Protein AF-A0A5J4P611-F1 (afdb_monomer)

Structure (mmCIF, N/CA/C/O backbone):
data_AF-A0A5J4P611-F1
#
_entry.id   AF-A0A5J4P611-F1
#
loop_
_atom_site.group_PDB
_atom_site.id
_atom_site.type_symbol
_atom_site.label_atom_id
_atom_site.label_alt_id
_atom_site.label_comp_id
_atom_site.label_asym_id
_atom_site.label_entity_id
_atom_site.label_seq_id
_atom_site.pdbx_PDB_ins_code
_atom_site.Cartn_x
_atom_site.Cartn_y
_atom_site.Cartn_z
_atom_site.occupancy
_atom_site.B_iso_or_equiv
_atom_site.auth_seq_id
_atom_site.auth_comp_id
_atom_site.auth_asym_id
_atom_site.auth_atom_id
_atom_site.pdbx_PDB_model_num
ATOM 1 N N . GLY A 1 1 ? -14.730 -4.992 -15.431 1.00 44.69 1 GLY A N 1
ATOM 2 C CA . GLY A 1 1 ? -13.854 -5.512 -14.361 1.00 44.69 1 GLY A CA 1
ATOM 3 C C . GLY A 1 1 ? -12.922 -4.411 -13.899 1.00 44.69 1 GLY A C 1
ATOM 4 O O . GLY A 1 1 ? -12.647 -3.512 -14.684 1.00 44.69 1 GLY A O 1
ATOM 5 N N . GLN A 1 2 ? -12.482 -4.428 -12.640 1.00 56.50 2 GLN A N 1
ATOM 6 C CA . GLN A 1 2 ? -11.465 -3.490 -12.152 1.00 56.50 2 GLN A CA 1
ATOM 7 C C . GLN A 1 2 ? -10.177 -3.670 -12.971 1.00 56.50 2 GLN A C 1
ATOM 9 O O . GLN A 1 2 ? -9.766 -4.803 -13.190 1.00 56.50 2 GLN A O 1
ATOM 14 N N . ILE A 1 3 ? -9.541 -2.578 -13.406 1.00 62.97 3 ILE A N 1
ATOM 15 C CA . ILE A 1 3 ? -8.362 -2.604 -14.304 1.00 62.97 3 ILE A CA 1
ATOM 16 C C . ILE A 1 3 ? -7.210 -3.452 -13.731 1.00 62.97 3 ILE A C 1
ATOM 18 O O . ILE A 1 3 ? -6.412 -4.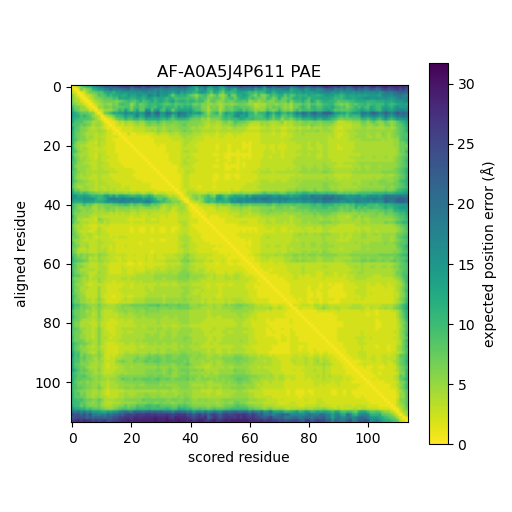015 -14.474 1.00 62.97 3 ILE A O 1
ATOM 22 N N . THR A 1 4 ? -7.151 -3.594 -12.407 1.00 66.81 4 THR A N 1
ATOM 23 C CA . THR A 1 4 ? -6.112 -4.346 -11.701 1.00 66.81 4 THR A CA 1
ATOM 24 C C . THR A 1 4 ? -6.449 -5.822 -11.457 1.00 66.81 4 THR A C 1
ATOM 26 O O . THR A 1 4 ? -5.596 -6.540 -10.949 1.00 66.81 4 THR A O 1
ATOM 29 N N . ASN A 1 5 ? -7.650 -6.314 -11.802 1.00 73.50 5 ASN A N 1
ATOM 30 C CA . ASN A 1 5 ? -8.091 -7.697 -11.538 1.00 73.50 5 ASN A CA 1
ATOM 31 C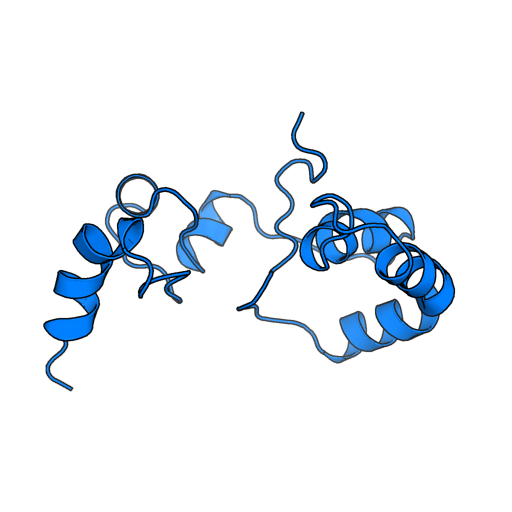 C . ASN A 1 5 ? -7.798 -8.167 -10.094 1.00 73.50 5 ASN A C 1
ATOM 33 O O . ASN A 1 5 ? -7.172 -9.204 -9.894 1.00 73.50 5 ASN A O 1
ATOM 37 N N . PHE A 1 6 ? -8.200 -7.375 -9.094 1.00 74.50 6 PHE A N 1
ATOM 38 C CA . PHE A 1 6 ? -7.951 -7.610 -7.658 1.00 74.50 6 PHE A CA 1
ATOM 39 C C . PHE A 1 6 ? -6.479 -7.623 -7.216 1.00 74.50 6 PHE A C 1
ATOM 41 O O . PHE A 1 6 ? -6.210 -7.789 -6.029 1.00 74.50 6 PHE A O 1
ATOM 48 N N . LYS A 1 7 ? -5.520 -7.376 -8.116 1.00 75.56 7 LYS A N 1
ATOM 49 C CA . LYS A 1 7 ? -4.117 -7.211 -7.731 1.00 75.56 7 LYS A CA 1
ATOM 50 C C . LYS A 1 7 ? -3.940 -5.910 -6.966 1.00 75.56 7 LYS A C 1
ATOM 52 O O . LYS A 1 7 ? -4.391 -4.844 -7.399 1.00 75.56 7 LYS A O 1
ATOM 57 N N . VAL A 1 8 ? -3.252 -6.014 -5.837 1.00 72.56 8 VAL A N 1
ATOM 58 C CA . VAL A 1 8 ? -2.979 -4.888 -4.950 1.00 72.56 8 VAL A CA 1
ATOM 59 C C . VAL A 1 8 ? -1.639 -4.279 -5.344 1.00 72.56 8 VAL A C 1
ATOM 61 O O . VAL A 1 8 ? -0.581 -4.859 -5.128 1.00 72.56 8 VAL A O 1
ATOM 64 N N . GLY A 1 9 ? -1.689 -3.098 -5.952 1.00 63.53 9 GLY A N 1
ATOM 65 C CA . GLY A 1 9 ? -0.511 -2.356 -6.403 1.00 63.53 9 GLY A CA 1
ATOM 66 C C . GLY A 1 9 ? 0.303 -1.698 -5.296 1.00 63.53 9 GLY A C 1
ATOM 67 O O . GLY A 1 9 ? 1.328 -1.091 -5.583 1.00 63.53 9 GLY A O 1
ATOM 68 N N . ASN A 1 10 ? -0.146 -1.835 -4.042 1.00 64.75 10 ASN A N 1
ATOM 69 C CA . ASN A 1 10 ? 0.567 -1.391 -2.854 1.00 64.75 10 ASN A CA 1
ATOM 70 C C . ASN A 1 10 ? 0.937 0.103 -2.914 1.00 64.75 10 ASN A C 1
ATOM 72 O O . ASN A 1 10 ? 2.095 0.452 -3.130 1.00 64.75 10 ASN A O 1
ATOM 76 N N . GLY A 1 11 ? -0.070 0.965 -2.709 1.00 66.00 11 GLY A N 1
ATOM 77 C CA . GLY A 1 11 ? 0.067 2.426 -2.631 1.00 66.00 11 GLY A CA 1
ATOM 78 C C . GLY A 1 11 ? 0.913 2.911 -1.438 1.00 66.00 11 GLY A C 1
ATOM 79 O O . GLY A 1 11 ? 1.922 2.314 -1.086 1.00 66.00 11 GLY A O 1
ATOM 80 N N . GLY A 1 12 ? 0.513 4.001 -0.776 1.00 69.88 12 GLY A N 1
ATOM 81 C CA . GLY A 1 12 ? 1.361 4.722 0.197 1.00 69.88 12 GLY A CA 1
ATOM 82 C C . GLY A 1 12 ? 1.900 3.956 1.426 1.00 69.88 12 GLY A C 1
ATOM 83 O O . GLY A 1 12 ? 2.699 4.523 2.161 1.00 69.88 12 GLY A O 1
ATOM 84 N N . LEU A 1 13 ? 1.500 2.702 1.662 1.00 82.94 13 LEU A N 1
ATOM 85 C CA . LEU A 1 13 ? 2.082 1.799 2.661 1.00 82.94 13 LEU A CA 1
ATOM 86 C C . LEU A 1 13 ? 2.209 0.403 2.044 1.00 82.94 13 LEU A C 1
ATOM 88 O O . LEU A 1 13 ? 1.214 -0.147 1.576 1.00 82.94 13 LEU A O 1
ATOM 92 N N . SER A 1 14 ? 3.415 -0.171 2.036 1.00 86.50 14 SER A N 1
ATOM 93 C CA . SER A 1 14 ? 3.650 -1.512 1.495 1.00 86.50 14 SER A CA 1
ATOM 94 C C . SER A 1 14 ? 4.963 -2.134 1.957 1.00 86.50 14 SER A C 1
ATOM 96 O O . SER A 1 14 ? 5.929 -1.428 2.237 1.00 86.50 14 SER A O 1
ATOM 98 N N . LEU A 1 15 ? 5.005 -3.467 1.982 1.00 88.44 15 LEU A N 1
ATOM 99 C CA . LEU A 1 15 ? 6.244 -4.234 2.093 1.00 88.44 15 LEU A CA 1
ATOM 100 C C . LEU A 1 15 ? 6.710 -4.610 0.686 1.00 88.44 15 LEU A C 1
ATOM 102 O O . LEU A 1 15 ? 5.942 -5.153 -0.110 1.00 88.44 15 LEU A O 1
ATOM 106 N N . ARG A 1 16 ? 7.963 -4.283 0.361 1.00 89.06 16 ARG A N 1
ATOM 107 C CA . ARG A 1 16 ? 8.536 -4.475 -0.976 1.00 89.06 16 ARG A CA 1
ATOM 108 C C . ARG A 1 16 ? 9.888 -5.166 -0.870 1.00 89.06 16 ARG A C 1
ATOM 110 O O . ARG A 1 16 ? 10.732 -4.768 -0.071 1.00 89.06 16 ARG A O 1
ATOM 117 N N . LYS A 1 17 ? 10.137 -6.144 -1.745 1.00 92.81 17 LYS A N 1
ATOM 118 C CA . LYS A 1 17 ? 11.497 -6.637 -1.988 1.00 92.81 17 LYS A CA 1
ATOM 119 C C . LYS A 1 17 ? 12.242 -5.591 -2.818 1.00 92.81 17 LYS A C 1
ATOM 121 O O . LYS A 1 17 ? 12.114 -5.569 -4.041 1.00 92.81 17 LYS A O 1
ATOM 126 N N . VAL A 1 18 ? 12.974 -4.708 -2.138 1.00 93.62 18 VAL A N 1
ATOM 127 C CA . VAL A 1 18 ? 13.588 -3.493 -2.709 1.00 93.62 18 VAL A CA 1
ATOM 128 C C . VAL A 1 18 ? 14.330 -3.771 -4.015 1.00 93.62 18 VAL A C 1
ATOM 130 O O . VAL A 1 18 ? 14.106 -3.084 -5.008 1.00 93.62 18 VAL A O 1
ATOM 133 N N . GLU A 1 19 ? 15.151 -4.818 -4.041 1.00 96.50 19 GLU A N 1
ATOM 134 C CA . GLU A 1 19 ? 15.934 -5.207 -5.214 1.00 96.50 19 GLU A CA 1
ATOM 135 C C . GLU A 1 19 ? 15.064 -5.472 -6.456 1.00 96.50 19 GLU A C 1
ATOM 137 O O . GLU A 1 19 ? 15.333 -4.940 -7.534 1.00 96.50 19 GLU A O 1
ATOM 142 N N . SER A 1 20 ? 13.979 -6.240 -6.312 1.00 94.75 20 SER A N 1
ATOM 143 C CA . SER A 1 20 ? 13.083 -6.582 -7.424 1.00 94.75 20 SER A CA 1
ATOM 144 C C . SER A 1 20 ? 12.347 -5.356 -7.969 1.00 94.75 20 SER A C 1
ATOM 146 O O . SER A 1 20 ? 12.221 -5.203 -9.184 1.00 94.75 20 SER A O 1
ATOM 148 N N . PHE A 1 21 ? 11.910 -4.453 -7.087 1.00 94.69 21 PHE A N 1
ATOM 149 C CA . PHE A 1 21 ? 11.270 -3.194 -7.482 1.00 94.69 21 PHE A CA 1
ATOM 150 C C . PHE A 1 21 ? 12.255 -2.252 -8.177 1.00 94.69 21 PHE A C 1
ATOM 152 O O . PHE A 1 21 ? 11.913 -1.655 -9.196 1.00 94.69 21 PHE A O 1
ATOM 159 N N . LEU A 1 22 ? 13.489 -2.156 -7.678 1.00 95.88 22 LEU A N 1
ATOM 160 C CA . LEU A 1 22 ? 14.533 -1.348 -8.301 1.00 95.88 22 LEU A CA 1
ATOM 161 C C . LEU A 1 22 ? 14.880 -1.869 -9.700 1.00 95.88 22 LEU A C 1
ATOM 163 O O . LEU A 1 22 ? 15.017 -1.082 -10.636 1.00 95.88 22 LEU A O 1
ATOM 167 N N . ASN A 1 23 ? 14.994 -3.189 -9.857 1.00 97.19 23 ASN A N 1
ATOM 168 C CA . ASN A 1 23 ? 15.252 -3.810 -11.151 1.00 97.19 23 ASN A CA 1
ATOM 169 C C . ASN A 1 23 ? 14.114 -3.526 -12.148 1.00 97.19 23 ASN A C 1
ATOM 171 O O . ASN A 1 23 ? 14.366 -3.060 -13.258 1.00 97.19 23 ASN A O 1
ATOM 175 N N . ALA A 1 24 ? 12.858 -3.711 -11.727 1.00 96.56 24 ALA A N 1
ATOM 176 C CA . ALA A 1 24 ? 11.689 -3.383 -12.542 1.00 96.56 24 ALA A CA 1
ATOM 177 C C . ALA A 1 24 ? 11.654 -1.898 -12.937 1.00 96.56 24 ALA A C 1
ATOM 179 O O . ALA A 1 24 ? 11.430 -1.581 -14.102 1.00 96.56 24 ALA A O 1
ATOM 180 N N . ALA A 1 25 ? 11.943 -0.988 -12.002 1.00 96.00 25 ALA A N 1
ATOM 181 C CA . ALA A 1 25 ? 11.962 0.446 -12.275 1.00 96.00 25 ALA A CA 1
ATOM 182 C C . ALA A 1 25 ? 13.039 0.841 -13.301 1.00 96.00 25 ALA A C 1
ATOM 184 O O . ALA A 1 25 ? 12.802 1.701 -14.149 1.00 96.00 25 ALA A O 1
ATOM 185 N N . LYS A 1 26 ? 14.212 0.195 -13.256 1.00 97.62 26 LYS A N 1
ATOM 186 C CA . LYS A 1 26 ? 15.282 0.403 -14.243 1.00 97.62 26 LYS A CA 1
ATOM 187 C C . LYS A 1 26 ? 14.879 -0.111 -15.626 1.00 97.62 26 LYS A C 1
ATOM 189 O O . LYS A 1 26 ? 15.014 0.622 -16.601 1.00 97.62 26 LYS A O 1
ATOM 194 N N . GLN A 1 27 ? 14.367 -1.340 -15.707 1.00 97.75 27 GLN A N 1
ATOM 195 C CA . GLN A 1 27 ? 14.011 -1.975 -16.981 1.00 97.75 27 GLN A CA 1
ATOM 196 C C . GLN A 1 27 ? 12.794 -1.325 -17.650 1.00 97.75 27 GLN A C 1
ATOM 198 O O . GLN A 1 27 ? 12.755 -1.183 -18.868 1.00 97.75 27 GLN A O 1
ATOM 203 N N . LEU A 1 28 ? 11.813 -0.883 -16.860 1.00 97.12 28 LEU A N 1
ATOM 204 C CA . LEU A 1 28 ? 10.555 -0.314 -17.350 1.00 97.12 28 LEU A CA 1
ATOM 205 C C . LEU A 1 28 ? 10.546 1.217 -17.334 1.00 97.12 28 LEU A C 1
ATOM 207 O O . LEU A 1 28 ? 9.481 1.834 -17.376 1.00 97.12 28 LEU A O 1
ATOM 211 N N . ARG A 1 29 ? 11.723 1.854 -17.311 1.00 96.75 29 ARG A N 1
ATOM 212 C CA . ARG A 1 29 ? 11.860 3.316 -17.300 1.00 96.75 29 ARG A CA 1
ATOM 213 C C . ARG A 1 29 ? 11.049 4.022 -18.404 1.00 96.75 29 ARG A C 1
ATOM 215 O O . ARG A 1 29 ? 10.401 5.013 -18.069 1.00 96.75 29 ARG A O 1
ATOM 222 N N . PRO A 1 30 ? 10.999 3.539 -19.665 1.00 95.75 30 PRO A N 1
ATOM 223 C CA . PRO A 1 30 ? 10.162 4.163 -20.696 1.00 95.75 30 PRO A CA 1
ATOM 224 C C . PRO A 1 30 ? 8.659 4.093 -20.377 1.00 95.75 30 PRO A C 1
ATOM 226 O O . PRO A 1 30 ? 7.928 5.057 -20.593 1.00 95.75 30 PRO A O 1
ATOM 229 N N . VAL A 1 31 ? 8.193 2.980 -19.801 1.00 95.25 31 VAL A N 1
ATOM 230 C CA . VAL A 1 31 ? 6.787 2.803 -19.394 1.00 95.25 31 VAL A CA 1
ATOM 231 C C . VAL A 1 31 ? 6.450 3.739 -18.234 1.00 95.25 31 VAL A C 1
ATOM 233 O O . VAL A 1 31 ? 5.420 4.406 -18.253 1.00 95.25 31 VAL A O 1
ATOM 236 N N . ILE A 1 32 ? 7.353 3.858 -17.258 1.00 95.00 32 ILE A N 1
ATOM 237 C CA . ILE A 1 32 ? 7.207 4.801 -16.143 1.00 95.00 32 ILE A CA 1
ATOM 238 C C . ILE A 1 32 ? 7.122 6.239 -16.664 1.00 95.00 32 ILE A C 1
ATOM 240 O O . ILE A 1 32 ? 6.258 6.992 -16.227 1.00 95.00 32 ILE A O 1
ATOM 244 N N . GLN A 1 33 ? 7.962 6.625 -17.62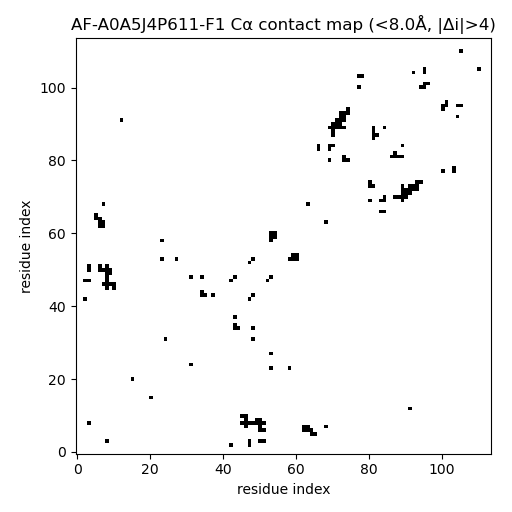9 1.00 94.44 33 GLN A N 1
ATOM 245 C CA . GLN A 1 33 ? 7.892 7.955 -18.245 1.00 94.44 33 GLN A CA 1
ATOM 246 C C . GLN A 1 33 ? 6.536 8.208 -18.912 1.00 94.44 33 GLN A C 1
ATOM 248 O O . GLN A 1 33 ? 5.980 9.292 -18.746 1.00 94.44 33 GLN A O 1
ATOM 253 N N . HIS A 1 34 ? 5.962 7.210 -19.590 1.00 91.88 34 HIS A N 1
ATOM 254 C CA . HIS A 1 34 ? 4.608 7.317 -20.133 1.00 91.88 34 HIS A CA 1
ATOM 255 C C . HIS A 1 34 ? 3.563 7.544 -19.028 1.00 91.88 34 HIS A C 1
ATOM 257 O O . HIS A 1 34 ? 2.774 8.485 -19.123 1.00 91.88 34 HIS A O 1
ATOM 263 N N . TYR A 1 35 ? 3.606 6.753 -17.951 1.00 91.62 35 TYR A N 1
ATOM 264 C CA . TYR A 1 35 ? 2.718 6.911 -16.793 1.00 91.62 35 TYR A CA 1
ATOM 265 C C . TYR A 1 35 ? 2.826 8.304 -16.158 1.00 91.62 35 TYR A C 1
ATOM 267 O O . TYR A 1 35 ? 1.811 8.908 -15.821 1.00 91.62 35 TYR A O 1
ATOM 275 N N . LEU A 1 36 ? 4.042 8.847 -16.051 1.00 90.31 36 LEU A N 1
ATOM 276 C CA . LEU A 1 36 ? 4.291 10.187 -15.510 1.00 90.31 36 LEU A CA 1
ATOM 277 C C . LEU A 1 36 ? 3.867 11.317 -16.463 1.00 90.31 36 LEU A C 1
ATOM 279 O O . LEU A 1 36 ? 3.530 12.403 -16.000 1.00 90.31 36 LEU A O 1
ATOM 283 N N . SER A 1 37 ? 3.881 11.075 -17.777 1.00 89.38 37 SER A N 1
ATOM 284 C CA . SER A 1 37 ? 3.452 12.045 -18.797 1.00 89.38 37 SER A CA 1
ATOM 285 C C . SER A 1 37 ? 1.929 12.151 -18.943 1.00 89.38 37 SER A C 1
ATOM 287 O O . SER A 1 37 ? 1.421 13.119 -19.512 1.00 89.38 37 SER A O 1
ATOM 289 N N . GLY A 1 38 ? 1.191 11.154 -18.444 1.00 76.56 38 GLY A N 1
ATOM 290 C CA . GLY A 1 38 ? -0.263 11.116 -18.516 1.00 76.56 38 GLY A CA 1
ATOM 291 C C . GLY A 1 38 ? -0.912 12.294 -17.782 1.00 76.56 38 GLY A C 1
ATOM 292 O O . GLY A 1 38 ? -0.491 12.695 -16.695 1.00 76.56 38 GLY A O 1
ATOM 293 N N . LYS A 1 39 ? -1.999 12.842 -18.345 1.00 72.62 39 LYS A N 1
ATOM 294 C CA . LYS A 1 39 ? -2.881 13.764 -17.603 1.00 72.62 39 LYS A CA 1
ATOM 295 C C . LYS A 1 39 ? -3.373 13.056 -16.337 1.00 72.62 39 LYS A C 1
ATOM 297 O O . LYS A 1 39 ? -3.622 11.855 -16.390 1.00 72.62 39 LYS A O 1
ATOM 302 N N . ARG A 1 40 ? -3.546 13.792 -15.226 1.00 69.81 40 ARG A N 1
ATOM 303 C CA . ARG A 1 40 ? -3.981 13.264 -13.913 1.00 69.81 40 ARG A CA 1
ATOM 304 C C . ARG A 1 40 ? -5.254 12.415 -14.034 1.00 69.81 40 ARG A C 1
ATOM 306 O O . ARG A 1 40 ? -6.366 12.920 -13.909 1.00 69.81 40 ARG A O 1
ATOM 313 N N . HIS A 1 41 ? -5.077 11.121 -14.261 1.00 82.81 41 HIS A N 1
ATOM 314 C CA . HIS A 1 41 ? -6.131 10.130 -14.374 1.00 82.81 41 HIS A CA 1
ATOM 315 C C . HIS A 1 41 ? -5.718 8.914 -13.555 1.00 82.81 41 HIS A C 1
ATOM 317 O O . HIS A 1 41 ? -4.566 8.491 -13.589 1.00 82.81 41 HIS A O 1
ATOM 323 N N . HIS A 1 42 ? -6.669 8.345 -12.823 1.00 81.12 42 HIS A N 1
ATOM 324 C CA . HIS A 1 42 ? -6.415 7.307 -11.823 1.00 81.12 42 HIS A CA 1
ATOM 325 C C . HIS A 1 42 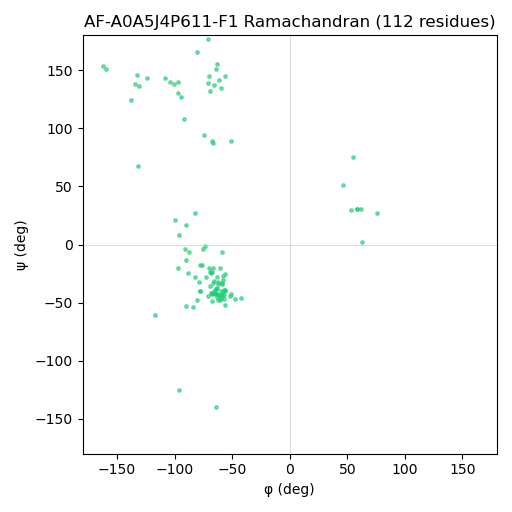? -5.773 6.027 -12.389 1.00 81.12 42 HIS A C 1
ATOM 327 O O . HIS A 1 42 ? -5.164 5.272 -11.641 1.00 81.12 42 HIS A O 1
ATOM 333 N N . ILE A 1 43 ? -5.880 5.783 -13.699 1.00 85.50 43 ILE A N 1
ATOM 334 C CA . ILE A 1 43 ? -5.233 4.642 -14.374 1.00 85.50 43 ILE A CA 1
ATOM 335 C C . ILE A 1 43 ? -3.708 4.776 -14.452 1.00 85.50 43 ILE A C 1
ATOM 337 O O . ILE A 1 43 ? -3.024 3.776 -14.633 1.00 85.50 43 ILE A O 1
ATOM 341 N N . TYR A 1 44 ? -3.187 5.998 -14.319 1.00 87.50 44 TYR A N 1
ATOM 342 C CA . TYR A 1 44 ? -1.754 6.290 -14.333 1.00 87.50 44 TYR A CA 1
ATOM 343 C C . TYR A 1 44 ? -1.160 6.377 -12.923 1.00 87.50 44 TYR A C 1
ATOM 345 O O . TYR A 1 44 ? -0.005 6.765 -12.760 1.00 87.50 44 TYR A O 1
ATOM 353 N N . ASN A 1 45 ? -1.933 6.029 -11.891 1.00 87.25 45 ASN A N 1
ATOM 354 C CA . ASN A 1 45 ? -1.412 5.973 -10.535 1.00 87.25 45 ASN A CA 1
ATOM 355 C C . ASN A 1 45 ? -0.321 4.894 -10.409 1.00 87.25 45 ASN A C 1
ATOM 357 O O . ASN A 1 45 ? -0.334 3.869 -11.095 1.00 87.25 45 ASN A O 1
ATOM 361 N N . GLU A 1 46 ? 0.611 5.130 -9.487 1.00 89.69 46 GLU A N 1
ATOM 362 C CA . GLU A 1 46 ? 1.745 4.244 -9.203 1.00 89.69 46 GLU A CA 1
ATOM 363 C C . GLU A 1 46 ? 1.307 2.813 -8.846 1.00 89.69 46 GLU A C 1
ATOM 365 O O . GLU A 1 46 ? 1.903 1.844 -9.310 1.00 89.69 46 GLU A O 1
ATOM 370 N N . ASP A 1 47 ? 0.229 2.6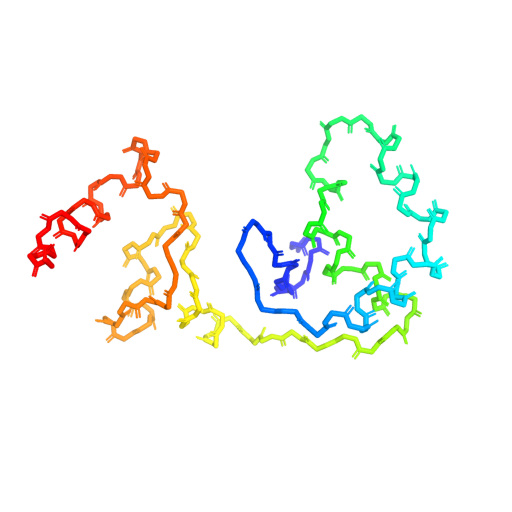62 -8.079 1.00 87.88 47 ASP A N 1
ATOM 371 C CA . ASP A 1 47 ? -0.317 1.355 -7.716 1.00 87.88 47 ASP A CA 1
ATOM 372 C C . ASP A 1 47 ? -0.834 0.583 -8.943 1.00 87.88 47 ASP A C 1
ATOM 374 O O . ASP A 1 47 ? -0.610 -0.620 -9.063 1.00 87.88 47 ASP A O 1
ATOM 378 N N . VAL A 1 48 ? -1.452 1.254 -9.915 1.00 89.44 48 VAL A N 1
ATOM 379 C CA . VAL A 1 48 ? -1.877 0.610 -11.168 1.00 89.44 48 VAL A CA 1
ATOM 380 C C . VAL A 1 48 ? -0.670 0.127 -11.973 1.00 89.44 48 VAL A C 1
ATOM 382 O O . VAL A 1 48 ? -0.698 -0.997 -12.479 1.00 89.44 48 VAL A O 1
ATOM 385 N N . PHE A 1 49 ? 0.408 0.918 -12.046 1.00 92.44 49 PHE A N 1
ATOM 386 C CA . PHE A 1 49 ? 1.659 0.489 -12.682 1.00 92.44 49 PHE A CA 1
ATOM 387 C C . PHE A 1 49 ? 2.187 -0.801 -12.041 1.00 92.44 49 PHE A C 1
ATOM 389 O O . PHE A 1 49 ? 2.412 -1.796 -12.736 1.00 92.44 49 PHE A O 1
ATOM 396 N N . TRP A 1 50 ? 2.318 -0.817 -10.711 1.00 92.25 50 TRP A N 1
ATOM 397 C CA . TRP A 1 50 ? 2.826 -1.986 -9.997 1.00 92.25 50 TRP A CA 1
ATOM 398 C C . TRP A 1 50 ? 1.880 -3.175 -10.026 1.00 92.25 50 TRP A C 1
ATOM 400 O O . TRP A 1 50 ? 2.364 -4.287 -9.889 1.00 92.25 50 TRP A O 1
ATOM 410 N N . ALA A 1 51 ? 0.570 -2.997 -10.198 1.00 90.44 51 ALA A N 1
ATOM 411 C CA . ALA A 1 51 ? -0.388 -4.101 -10.284 1.00 90.44 51 ALA A CA 1
ATOM 412 C C . ALA A 1 51 ? -0.464 -4.732 -11.688 1.00 90.44 51 ALA A C 1
ATOM 414 O O . ALA A 1 51 ? -0.820 -5.907 -11.826 1.00 90.44 51 ALA A O 1
ATOM 415 N N . VAL A 1 52 ? -0.164 -3.955 -12.734 1.00 90.56 52 VAL A N 1
ATOM 416 C CA . VAL A 1 52 ? -0.423 -4.338 -14.130 1.00 90.56 52 VAL A CA 1
ATOM 417 C C . VAL A 1 52 ? 0.864 -4.459 -14.940 1.00 90.56 52 VAL A C 1
ATOM 419 O O . VAL A 1 52 ? 1.171 -5.546 -15.436 1.00 90.56 52 VAL A O 1
ATOM 422 N N . GLU A 1 53 ? 1.629 -3.376 -15.073 1.00 93.00 53 GLU A N 1
ATOM 423 C CA . GLU A 1 53 ? 2.707 -3.283 -16.065 1.00 93.00 53 GLU A CA 1
ATOM 424 C C . GLU A 1 53 ? 3.872 -4.218 -15.741 1.00 93.00 53 GLU A C 1
ATOM 426 O O . GLU A 1 53 ? 4.347 -4.932 -16.621 1.00 93.00 53 GLU A O 1
ATOM 431 N N . VAL A 1 54 ? 4.278 -4.333 -14.475 1.00 93.50 54 VAL A N 1
ATOM 432 C CA . VAL A 1 54 ? 5.398 -5.222 -14.113 1.00 93.50 54 VAL A CA 1
ATOM 433 C C . VAL A 1 54 ? 5.175 -6.674 -14.544 1.00 93.50 54 VAL A C 1
ATOM 435 O O . VAL A 1 54 ? 6.086 -7.311 -15.067 1.00 93.50 54 VAL A O 1
ATOM 438 N N . ASN A 1 55 ? 3.954 -7.196 -14.420 1.00 92.50 55 ASN A N 1
ATOM 439 C CA . ASN A 1 55 ? 3.660 -8.570 -14.831 1.00 92.50 55 ASN A CA 1
ATOM 440 C C . ASN A 1 55 ? 3.247 -8.698 -16.293 1.00 92.50 55 ASN A C 1
ATOM 442 O O . ASN A 1 55 ? 3.491 -9.747 -16.886 1.00 92.50 55 ASN A O 1
ATOM 446 N N . LYS A 1 56 ? 2.714 -7.640 -16.909 1.00 93.69 56 LYS A N 1
ATOM 447 C CA . LYS A 1 56 ? 2.585 -7.566 -18.371 1.00 93.69 56 LYS A CA 1
ATOM 448 C C . LYS A 1 56 ? 3.953 -7.694 -19.052 1.00 93.69 56 LYS A C 1
ATOM 450 O O . LYS A 1 56 ? 4.067 -8.351 -20.081 1.00 93.69 56 LYS A O 1
ATOM 455 N N . HIS A 1 57 ? 4.994 -7.165 -18.412 1.00 94.69 57 HIS A N 1
ATOM 456 C CA . HIS A 1 57 ? 6.394 -7.307 -18.809 1.00 94.69 57 HIS A CA 1
ATOM 457 C C . HIS A 1 57 ? 7.108 -8.523 -18.181 1.00 94.69 57 HIS A C 1
ATOM 459 O O . HIS A 1 57 ? 8.331 -8.604 -18.222 1.00 94.69 57 HIS A O 1
ATOM 465 N N . LYS A 1 58 ? 6.363 -9.500 -17.641 1.00 93.81 58 LYS A N 1
ATOM 466 C CA . LYS A 1 58 ? 6.880 -10.787 -17.132 1.00 93.81 58 LYS A CA 1
ATOM 467 C C . LYS A 1 58 ? 7.935 -10.678 -16.010 1.00 93.81 58 LYS A C 1
ATOM 469 O O . LYS A 1 58 ? 8.754 -11.578 -15.858 1.00 93.81 58 LYS A O 1
ATOM 474 N N . MET A 1 59 ? 7.877 -9.641 -15.169 1.00 93.62 59 MET A N 1
ATOM 475 C CA . MET A 1 59 ? 8.827 -9.443 -14.055 1.00 93.62 59 MET A CA 1
ATOM 476 C C . MET A 1 59 ? 8.587 -10.364 -12.839 1.00 93.62 59 MET A C 1
ATOM 478 O O . MET A 1 59 ? 9.359 -10.325 -11.882 1.00 93.62 59 MET A O 1
ATOM 482 N N . GLY A 1 60 ? 7.527 -11.182 -12.844 1.00 93.06 60 GLY A N 1
ATOM 483 C CA . GLY A 1 60 ? 7.320 -12.252 -11.858 1.00 93.06 60 GLY A CA 1
ATOM 484 C C . GLY A 1 60 ? 6.856 -11.798 -10.468 1.00 93.06 60 GLY A C 1
ATOM 485 O O . GLY A 1 60 ? 7.122 -12.480 -9.480 1.00 93.06 60 GLY A O 1
ATOM 486 N N . PHE A 1 61 ? 6.166 -10.661 -10.368 1.00 92.69 61 PHE A N 1
ATOM 487 C CA . PHE A 1 61 ? 5.632 -10.162 -9.101 1.00 92.69 61 PHE A CA 1
ATOM 488 C C . PHE A 1 61 ? 4.465 -11.037 -8.635 1.00 92.69 61 PHE A C 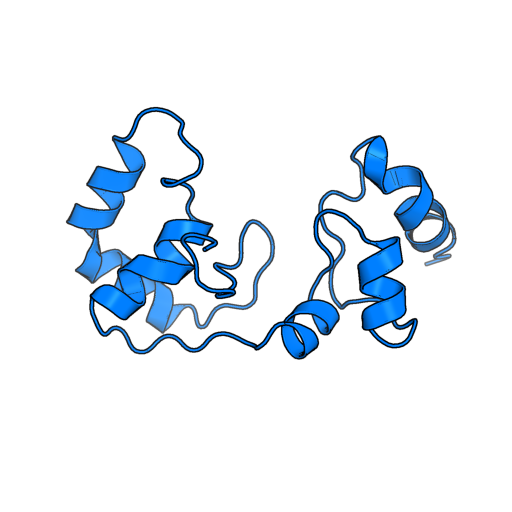1
ATOM 490 O O . PHE A 1 61 ? 3.612 -11.445 -9.428 1.00 92.69 61 PHE A O 1
ATOM 497 N N . ARG A 1 62 ? 4.415 -11.315 -7.333 1.00 90.88 62 ARG A N 1
ATOM 498 C CA . ARG A 1 62 ? 3.309 -12.022 -6.680 1.00 90.88 62 ARG A CA 1
ATOM 499 C C . ARG A 1 62 ? 2.526 -11.027 -5.837 1.00 90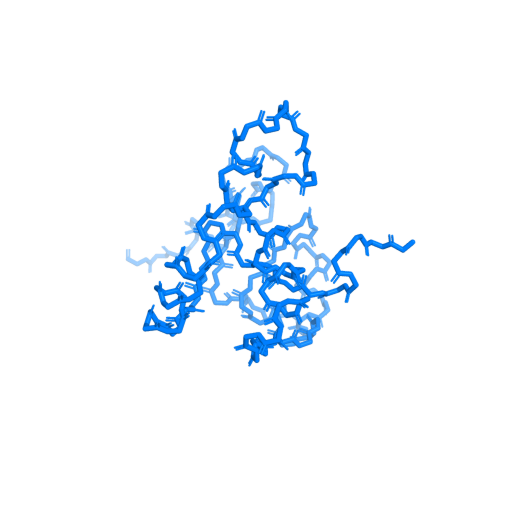.88 62 ARG A C 1
ATOM 501 O O . ARG A 1 62 ? 3.125 -10.128 -5.249 1.00 90.88 62 ARG A O 1
ATOM 508 N N . TYR A 1 63 ? 1.212 -11.198 -5.788 1.00 89.62 63 TYR A N 1
ATOM 509 C CA . TYR A 1 63 ? 0.326 -10.361 -4.985 1.00 89.62 63 TYR A CA 1
ATOM 510 C C . TYR A 1 63 ? -0.471 -11.255 -4.042 1.00 89.62 63 TYR A C 1
ATOM 512 O O . TYR A 1 63 ? -0.838 -12.357 -4.463 1.00 89.62 63 TYR A O 1
ATOM 520 N N . PRO A 1 64 ? -0.736 -10.786 -2.814 1.00 90.06 64 PRO A N 1
ATOM 521 C CA . PRO A 1 64 ? -1.638 -11.478 -1.907 1.00 90.06 64 PRO A CA 1
ATOM 522 C C . PRO A 1 64 ? -3.049 -11.518 -2.501 1.00 90.06 64 PRO A C 1
ATOM 524 O O . PRO A 1 64 ? -3.425 -10.655 -3.307 1.00 90.06 64 PRO A O 1
ATOM 527 N N . ASP A 1 65 ? -3.841 -12.501 -2.083 1.00 89.88 65 ASP A N 1
ATOM 528 C CA . ASP A 1 65 ? -5.279 -12.474 -2.331 1.00 89.88 65 ASP A CA 1
ATOM 529 C C . ASP A 1 65 ? -5.975 -11.406 -1.467 1.00 89.88 65 ASP A C 1
ATOM 531 O O . ASP A 1 65 ? -5.356 -10.703 -0.663 1.00 89.88 65 ASP A O 1
ATOM 535 N N . CYS A 1 66 ? -7.286 -11.240 -1.649 1.00 88.44 66 CYS A N 1
ATOM 536 C CA . CYS A 1 66 ? -8.029 -10.212 -0.930 1.00 88.44 66 CYS A CA 1
ATOM 537 C C . CYS A 1 66 ? -8.092 -10.447 0.589 1.00 88.44 66 CYS A C 1
ATOM 539 O O . CYS A 1 66 ? -8.126 -9.469 1.332 1.00 88.44 66 CYS A O 1
ATOM 541 N N . MET A 1 67 ? -8.093 -11.697 1.055 1.00 91.38 67 MET A N 1
ATOM 542 C CA . MET A 1 67 ? -8.184 -12.034 2.477 1.00 91.38 67 MET A CA 1
ATOM 543 C C . MET A 1 67 ? -6.840 -11.839 3.173 1.00 91.38 67 MET A C 1
ATOM 545 O O . MET A 1 67 ? -6.798 -11.286 4.269 1.00 91.38 67 MET A O 1
ATOM 549 N N . GLU A 1 68 ? -5.742 -12.206 2.516 1.00 92.81 68 GLU A N 1
ATOM 550 C CA . GLU A 1 68 ? -4.392 -11.897 2.987 1.00 92.81 68 GLU A CA 1
ATOM 551 C C . GLU A 1 68 ? -4.146 -10.376 2.979 1.00 92.81 68 GLU A C 1
ATOM 553 O O . GLU A 1 68 ? -3.664 -9.809 3.960 1.00 92.81 68 GLU A O 1
ATOM 558 N N . ALA A 1 69 ? -4.570 -9.667 1.926 1.00 91.56 69 ALA A N 1
ATOM 559 C CA . ALA A 1 69 ? -4.433 -8.211 1.850 1.00 91.56 69 ALA A CA 1
ATOM 560 C C . ALA A 1 69 ? -5.215 -7.470 2.952 1.00 91.56 69 ALA A C 1
ATOM 562 O O . ALA A 1 69 ? -4.750 -6.437 3.444 1.00 91.56 69 ALA A O 1
ATOM 563 N N . LEU A 1 70 ? -6.375 -7.994 3.370 1.00 92.81 70 LEU A N 1
ATOM 564 C CA . LEU A 1 70 ? -7.158 -7.435 4.477 1.00 92.81 70 LEU A CA 1
ATOM 565 C C . LEU A 1 70 ? -6.401 -7.472 5.807 1.00 92.81 70 LEU A C 1
ATOM 567 O O . LEU A 1 70 ? -6.558 -6.546 6.599 1.00 92.81 70 LEU A O 1
ATOM 571 N N . GLN A 1 71 ? -5.552 -8.475 6.035 1.00 94.88 71 GLN A N 1
ATOM 572 C CA . GLN A 1 71 ? -4.714 -8.541 7.235 1.00 94.88 71 GLN A CA 1
ATOM 573 C C . GLN A 1 71 ? -3.628 -7.455 7.230 1.00 94.88 71 GLN A C 1
ATOM 575 O O . GLN A 1 71 ? -3.163 -7.035 8.289 1.00 94.88 71 GLN A O 1
ATOM 580 N N . PHE A 1 72 ? -3.245 -6.947 6.053 1.00 93.88 72 PHE A N 1
ATOM 581 C CA . PHE A 1 72 ? -2.232 -5.904 5.925 1.00 93.88 72 PHE A CA 1
ATOM 582 C C . PHE A 1 72 ? -2.799 -4.494 6.123 1.00 93.88 72 PHE A C 1
ATOM 584 O O . PHE A 1 72 ? -2.286 -3.734 6.943 1.00 93.88 72 PHE A O 1
ATOM 591 N N . SER A 1 73 ? -3.845 -4.104 5.386 1.00 92.38 73 SER A N 1
ATOM 592 C CA . SER A 1 73 ? -4.470 -2.782 5.546 1.00 92.38 73 SER A CA 1
ATOM 593 C C . SER A 1 73 ? -5.893 -2.722 4.992 1.00 92.38 73 SER A C 1
ATOM 595 O O . SER A 1 73 ? -6.239 -3.404 4.031 1.00 92.38 73 SER A O 1
ATOM 597 N N . PHE A 1 74 ? -6.731 -1.855 5.567 1.00 92.44 74 PHE A N 1
ATOM 598 C CA . PHE A 1 74 ? -8.102 -1.616 5.099 1.00 92.44 74 PHE A CA 1
ATOM 599 C C . PHE A 1 74 ? -8.191 -0.394 4.184 1.00 92.44 74 PHE A C 1
ATOM 601 O O . PHE A 1 74 ? -7.627 0.643 4.510 1.00 92.44 74 PHE A O 1
ATOM 608 N N . ASP A 1 75 ? -8.982 -0.466 3.107 1.00 87.19 75 ASP A N 1
ATOM 609 C CA . ASP A 1 75 ? -9.214 0.663 2.190 1.00 87.19 75 ASP A CA 1
ATOM 610 C C . ASP A 1 75 ? -10.514 1.448 2.515 1.00 87.19 75 ASP A C 1
ATOM 612 O O . ASP A 1 75 ? -10.705 1.931 3.634 1.00 87.19 75 ASP A O 1
ATOM 616 N N . LYS A 1 76 ? -11.434 1.628 1.549 1.00 85.19 76 LYS A N 1
ATOM 617 C CA . LYS A 1 76 ? -12.520 2.627 1.617 1.00 85.19 76 LYS A CA 1
ATOM 618 C C . LYS A 1 76 ? -13.580 2.370 2.692 1.00 85.19 76 LYS A C 1
ATOM 620 O O . LYS A 1 76 ? -14.283 3.313 3.061 1.00 85.19 76 LYS A O 1
ATOM 625 N N . TYR A 1 77 ? -13.707 1.137 3.180 1.00 92.12 77 TYR A N 1
ATOM 626 C CA . TYR A 1 77 ? -14.796 0.705 4.061 1.00 92.12 77 TYR A CA 1
ATOM 627 C C . TYR A 1 77 ? -14.269 -0.067 5.276 1.00 92.12 77 TYR A C 1
ATOM 629 O O . TYR A 1 77 ? -14.545 -1.258 5.416 1.00 92.12 77 TYR A O 1
ATOM 637 N N . PRO A 1 78 ? -13.547 0.588 6.198 1.00 94.31 78 PRO A N 1
ATOM 638 C CA . PRO A 1 78 ? -12.794 -0.117 7.230 1.00 94.31 78 PRO A CA 1
ATOM 639 C C . PRO A 1 78 ? -13.674 -0.930 8.193 1.00 94.31 78 PRO A C 1
ATOM 641 O O . PRO A 1 78 ? -13.251 -1.981 8.649 1.00 94.31 78 PRO A O 1
ATOM 644 N N . LYS A 1 79 ? -14.937 -0.537 8.421 1.00 94.69 79 LYS A N 1
ATOM 645 C CA . LYS A 1 79 ? -15.908 -1.356 9.177 1.00 94.69 79 LYS A CA 1
ATOM 646 C C . LYS A 1 79 ? -16.233 -2.690 8.500 1.00 94.69 79 LYS A C 1
ATOM 648 O O . LYS A 1 79 ? -16.344 -3.709 9.173 1.00 94.69 79 LYS A O 1
ATOM 653 N N . TRP A 1 80 ? -16.415 -2.668 7.181 1.00 95.56 80 TRP A N 1
ATOM 654 C CA . TRP A 1 80 ? -16.686 -3.872 6.398 1.00 95.56 80 TRP A CA 1
ATOM 655 C C . TRP A 1 80 ? -15.440 -4.745 6.308 1.00 95.56 80 TRP A C 1
ATOM 657 O O . TRP A 1 80 ? -15.529 -5.940 6.558 1.00 95.56 80 TRP A O 1
ATOM 667 N N . CYS A 1 81 ? -14.282 -4.138 6.045 1.00 95.31 81 CYS A N 1
ATOM 668 C CA . CYS A 1 8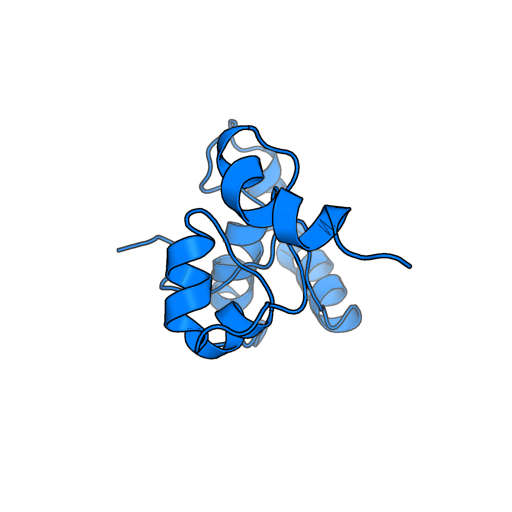1 ? -12.996 -4.824 6.067 1.00 95.31 81 CYS A CA 1
ATOM 669 C C . CYS A 1 81 ? -12.732 -5.492 7.423 1.00 95.31 81 CYS A C 1
ATOM 671 O O . CYS A 1 81 ? -12.360 -6.653 7.449 1.00 95.31 81 CYS A O 1
ATOM 673 N N . TYR A 1 82 ? -13.017 -4.811 8.536 1.00 96.50 82 TYR A N 1
ATOM 674 C CA . TYR A 1 82 ? -12.880 -5.361 9.886 1.00 96.50 82 TYR A CA 1
ATOM 675 C C . TYR A 1 82 ? -13.751 -6.597 10.106 1.00 96.50 82 TYR A C 1
ATOM 677 O O . TYR A 1 82 ? -13.261 -7.615 10.579 1.00 96.50 82 TYR A O 1
ATOM 685 N N . LYS A 1 83 ? -15.024 -6.545 9.694 1.00 97.19 83 LYS A N 1
ATOM 686 C CA . LYS A 1 83 ? -15.918 -7.709 9.755 1.00 97.19 83 LYS A CA 1
ATOM 687 C C . LYS A 1 83 ? -15.409 -8.869 8.890 1.00 97.19 83 LYS A C 1
ATOM 689 O O . LYS A 1 83 ? -15.442 -10.008 9.338 1.00 97.19 83 LYS A O 1
ATOM 694 N N . LEU A 1 84 ? -14.950 -8.586 7.668 1.00 96.06 84 LEU A N 1
ATOM 695 C CA . LEU A 1 84 ? -14.406 -9.602 6.757 1.00 96.06 84 LEU A CA 1
ATOM 696 C C . LEU A 1 84 ? -13.092 -10.196 7.274 1.00 96.06 84 LEU A C 1
ATOM 698 O O . LEU A 1 84 ? -12.857 -11.385 7.109 1.00 96.06 84 LEU A O 1
ATOM 702 N N . ASN A 1 85 ? -12.281 -9.397 7.964 1.00 96.75 85 ASN A N 1
ATOM 703 C CA . ASN A 1 85 ? -11.040 -9.813 8.607 1.00 96.75 85 ASN A CA 1
ATOM 704 C C . ASN A 1 85 ? -11.274 -10.462 9.987 1.00 96.75 85 ASN A C 1
ATOM 706 O O . ASN A 1 85 ? -10.443 -10.340 10.882 1.00 96.75 85 ASN A O 1
ATOM 710 N N . GLY A 1 86 ? -12.441 -11.079 10.211 1.00 96.94 86 GLY A N 1
ATOM 711 C CA . GLY A 1 86 ? -12.756 -11.789 11.455 1.00 96.94 86 GLY A CA 1
ATOM 712 C C . GLY A 1 86 ? -12.756 -10.908 12.707 1.00 96.94 86 GLY A C 1
ATOM 713 O O . GLY A 1 86 ? -12.422 -11.385 13.785 1.00 96.94 86 GLY A O 1
ATOM 714 N N . TYR A 1 87 ? -13.094 -9.623 12.568 1.00 96.56 87 TYR A N 1
ATOM 715 C CA . TYR A 1 87 ? -13.002 -8.624 13.637 1.00 96.56 87 TYR A CA 1
ATOM 716 C C . TYR A 1 87 ? -11.580 -8.467 14.207 1.00 96.56 87 TYR A C 1
ATOM 718 O O . TYR A 1 87 ? -11.400 -8.097 15.369 1.00 96.56 87 TYR A O 1
ATOM 726 N N . GLN A 1 88 ? -10.556 -8.683 13.379 1.00 96.56 88 GLN A N 1
ATOM 727 C CA . GLN A 1 88 ? -9.162 -8.398 13.713 1.00 96.56 88 GLN A CA 1
ATOM 728 C C . GLN A 1 88 ? -8.688 -7.117 13.025 1.00 96.56 88 GLN A C 1
ATOM 730 O O . GLN A 1 88 ? -9.041 -6.836 11.874 1.00 96.56 88 GLN A O 1
ATOM 735 N N . LEU A 1 89 ? -7.904 -6.313 13.744 1.00 95.94 89 LEU A N 1
ATOM 736 C CA . LEU A 1 89 ? -7.293 -5.113 13.178 1.00 95.94 89 LEU A CA 1
ATOM 737 C C . LEU A 1 89 ? -6.193 -5.502 12.180 1.00 95.94 89 LEU A C 1
ATOM 739 O O . LEU A 1 89 ? -5.514 -6.506 12.391 1.00 95.94 89 LEU A O 1
ATOM 743 N N . PRO A 1 90 ? -6.012 -4.729 11.098 1.00 95.06 90 PRO A N 1
ATOM 744 C CA . PRO A 1 90 ? -4.958 -4.988 10.137 1.00 95.06 90 PRO A CA 1
ATOM 745 C C . PRO A 1 90 ? -3.624 -4.445 10.658 1.00 95.06 90 PRO A C 1
ATOM 747 O O . PRO A 1 90 ? -3.596 -3.588 11.544 1.00 95.06 90 PRO A O 1
ATOM 750 N N . PHE A 1 91 ? -2.523 -4.864 10.041 1.00 94.44 91 PHE A N 1
ATOM 751 C CA . PHE A 1 91 ? -1.181 -4.371 10.355 1.00 94.44 91 PHE A CA 1
ATOM 752 C C . PHE A 1 91 ? -1.052 -2.839 10.241 1.00 94.44 91 PHE A C 1
ATOM 754 O O . PHE A 1 91 ? -0.402 -2.203 11.068 1.00 94.44 91 PHE A O 1
ATOM 761 N N . GLY A 1 92 ? -1.682 -2.224 9.235 1.00 90.44 92 GLY A N 1
ATOM 762 C CA . GLY A 1 92 ? -1.600 -0.788 8.970 1.00 90.44 92 GLY A CA 1
ATOM 763 C C . GLY A 1 92 ? -2.952 -0.120 8.725 1.00 90.44 92 GLY A C 1
ATOM 764 O O . GLY A 1 92 ? -3.846 -0.673 8.080 1.00 90.44 92 GLY A O 1
ATOM 765 N N . CYS A 1 93 ? -3.092 1.133 9.165 1.00 89.94 93 CYS A N 1
ATOM 766 C CA . CYS A 1 93 ? -4.284 1.946 8.921 1.00 89.94 93 CYS A CA 1
ATOM 767 C C . CYS A 1 93 ? -4.111 2.885 7.709 1.00 89.94 93 CYS A C 1
ATOM 769 O O . CYS A 1 93 ? -3.144 3.640 7.605 1.00 89.94 93 CYS A O 1
ATOM 771 N N . HIS A 1 94 ? -5.080 2.887 6.788 1.00 88.38 94 HIS A N 1
ATOM 772 C CA . HIS A 1 94 ? -5.084 3.777 5.625 1.00 88.38 94 HIS A CA 1
ATOM 773 C C . HIS A 1 94 ? -6.017 4.974 5.828 1.00 88.38 94 HIS A C 1
ATOM 775 O O . HIS A 1 94 ? -7.163 4.835 6.267 1.00 88.38 94 HIS A O 1
ATOM 781 N N . SER A 1 95 ? -5.561 6.166 5.417 1.00 89.38 95 SER A N 1
ATOM 782 C CA . SER A 1 95 ? -6.384 7.384 5.382 1.00 89.38 95 SER A CA 1
ATOM 783 C C . SER A 1 95 ? -7.084 7.704 6.719 1.00 89.38 95 SER A C 1
ATOM 785 O O . SER A 1 95 ? -8.165 8.301 6.720 1.00 89.38 95 SER A O 1
ATOM 787 N N . TRP A 1 96 ? -6.489 7.318 7.854 1.00 91.19 96 TRP A N 1
ATOM 788 C CA . TRP A 1 96 ? -7.141 7.331 9.168 1.00 91.19 96 TRP A CA 1
ATOM 789 C C . TRP A 1 96 ? -7.635 8.719 9.601 1.00 91.19 96 TRP A C 1
ATOM 791 O O . TRP A 1 96 ? -8.699 8.853 10.203 1.00 91.19 96 TRP A O 1
ATOM 801 N N . TYR A 1 97 ? -6.907 9.763 9.205 1.00 90.81 97 TYR A N 1
ATOM 802 C CA . TYR A 1 97 ? -7.196 11.165 9.507 1.00 90.81 97 TYR A CA 1
ATOM 803 C C . TYR A 1 97 ? -8.346 11.756 8.670 1.00 90.81 97 TYR A C 1
ATOM 805 O O . TYR A 1 97 ? -8.901 12.804 9.020 1.00 90.81 97 TYR A O 1
ATOM 813 N N . LYS A 1 98 ? -8.729 11.125 7.549 1.00 91.81 98 LYS A N 1
ATOM 814 C CA . LYS A 1 98 ? -9.774 11.661 6.662 1.00 91.81 98 LYS A CA 1
ATOM 815 C C . LYS A 1 98 ? -11.119 11.652 7.381 1.00 91.81 98 LYS A C 1
ATOM 817 O O . LYS A 1 98 ? -11.494 10.645 7.974 1.00 91.81 98 LYS A O 1
ATOM 822 N N . ARG A 1 99 ? -11.903 12.732 7.238 1.00 92.62 99 ARG A N 1
ATOM 823 C CA . ARG A 1 99 ? -13.220 12.926 7.890 1.00 92.62 99 ARG A CA 1
ATOM 824 C C . ARG A 1 99 ? -14.106 11.671 7.875 1.00 92.62 99 ARG A C 1
ATOM 826 O O . ARG A 1 99 ? -14.638 11.293 8.910 1.00 92.62 99 ARG A O 1
ATOM 833 N N . LYS A 1 100 ? -14.210 11.002 6.721 1.00 91.69 100 LYS A N 1
ATOM 834 C CA . LYS A 1 100 ? -15.027 9.789 6.538 1.00 91.69 100 LYS A CA 1
ATOM 835 C C . LYS A 1 100 ? -14.528 8.552 7.301 1.00 91.69 100 LYS A C 1
ATOM 837 O O . LYS A 1 100 ? -15.321 7.661 7.572 1.00 91.69 100 LYS A O 1
ATOM 842 N N . MET A 1 101 ? -13.241 8.497 7.644 1.00 92.88 101 MET A N 1
ATOM 843 C CA . MET A 1 101 ? -12.618 7.352 8.312 1.00 92.88 101 MET A CA 1
ATOM 844 C C . MET A 1 101 ? -12.511 7.529 9.832 1.00 92.88 101 MET A C 1
ATOM 846 O O . MET A 1 101 ? -12.425 6.532 10.549 1.00 92.88 101 MET A O 1
ATOM 850 N N . LYS A 1 102 ? -12.584 8.773 10.336 1.00 92.81 102 LYS A N 1
ATOM 851 C CA . LYS A 1 102 ? -12.419 9.097 11.765 1.00 92.81 102 LYS A CA 1
ATOM 852 C C . LYS A 1 102 ? -13.319 8.265 12.678 1.00 92.81 102 LYS A C 1
ATOM 854 O O . LYS A 1 102 ? -12.839 7.724 13.663 1.00 92.81 102 LYS A O 1
ATOM 859 N N . LYS A 1 103 ? -14.601 8.093 12.321 1.00 94.25 103 LYS A N 1
ATOM 860 C CA . LYS A 1 103 ? -15.579 7.333 13.130 1.00 94.25 103 LYS A CA 1
ATOM 861 C C . LYS A 1 103 ? -15.148 5.884 13.394 1.00 94.25 103 LYS A C 1
ATOM 863 O O . LYS A 1 103 ? -15.592 5.303 14.375 1.00 94.25 103 LYS A O 1
ATOM 868 N N . PHE A 1 104 ? -14.348 5.292 12.507 1.00 95.19 104 PHE A N 1
ATOM 869 C CA . PHE A 1 104 ? -13.796 3.957 12.719 1.00 95.19 104 PHE A CA 1
ATOM 870 C C . PHE A 1 104 ? -12.443 4.017 13.431 1.00 95.19 104 PHE A C 1
ATOM 872 O O . PHE A 1 104 ? -12.282 3.376 14.459 1.00 95.19 104 PHE A O 1
ATOM 879 N N . TRP A 1 105 ? -11.489 4.797 12.913 1.00 94.56 105 TRP A N 1
ATOM 880 C CA . TRP A 1 105 ? -10.108 4.740 13.397 1.00 94.56 105 TRP A CA 1
ATOM 881 C C . TRP A 1 105 ? -9.854 5.480 14.705 1.00 94.56 105 TRP A C 1
ATOM 883 O O . TRP A 1 105 ? -8.995 5.051 15.457 1.00 94.56 105 TRP A O 1
ATOM 893 N N . TYR A 1 106 ? -10.550 6.581 14.996 1.00 94.19 106 TYR A N 1
ATOM 894 C CA . TYR A 1 106 ? -10.235 7.401 16.174 1.00 94.19 106 TYR A CA 1
ATOM 895 C C . TYR A 1 106 ? -10.439 6.647 17.491 1.00 94.19 106 TYR A C 1
ATOM 897 O O . TYR A 1 106 ? -9.528 6.698 18.311 1.00 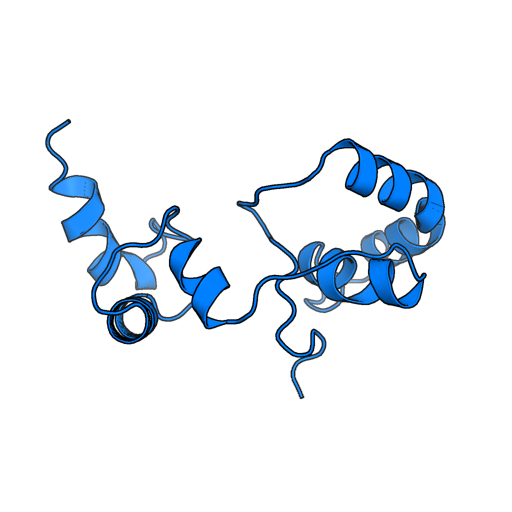94.19 106 TYR A O 1
ATOM 905 N N . PRO A 1 107 ? -11.548 5.905 17.694 1.00 93.56 107 PRO A N 1
ATOM 906 C CA . PRO A 1 107 ? -11.688 5.064 18.878 1.00 93.56 107 PRO A CA 1
ATOM 907 C C . PRO A 1 107 ? -10.569 4.029 19.022 1.00 93.56 107 PRO A C 1
ATOM 909 O O . PRO A 1 107 ? -10.214 3.700 20.135 1.00 93.56 107 PRO A O 1
ATOM 912 N N . ILE A 1 108 ? -9.990 3.540 17.922 1.00 92.81 108 ILE A N 1
ATOM 913 C CA . ILE A 1 108 ? -8.906 2.548 17.958 1.00 92.81 108 ILE A CA 1
ATOM 914 C C . ILE A 1 108 ? -7.556 3.219 18.234 1.00 92.81 108 ILE A C 1
ATOM 916 O O . ILE A 1 108 ? -6.806 2.754 19.073 1.00 92.81 108 ILE A O 1
ATOM 920 N N . ILE A 1 109 ? -7.237 4.308 17.527 1.00 90.81 109 ILE A N 1
ATOM 921 C CA . ILE A 1 109 ? -5.918 4.957 17.570 1.00 90.81 109 ILE A CA 1
ATOM 922 C C . ILE A 1 109 ? -5.748 5.810 18.830 1.00 90.81 109 ILE A C 1
ATOM 924 O O . ILE A 1 109 ? -4.664 5.836 19.397 1.00 90.81 109 ILE A O 1
ATOM 928 N N . LEU A 1 110 ? -6.793 6.529 19.253 1.00 87.12 110 LEU A N 1
ATOM 929 C CA . LEU A 1 110 ? -6.714 7.487 20.364 1.00 87.12 110 LEU A CA 1
ATOM 930 C C . LEU A 1 110 ? -7.012 6.858 21.731 1.00 87.12 110 LEU A C 1
ATOM 932 O O . LEU A 1 110 ? -6.755 7.500 22.741 1.00 87.12 110 LEU A O 1
ATOM 936 N N . GLN A 1 111 ? -7.569 5.642 21.778 1.00 73.88 111 GLN A N 1
ATOM 937 C CA . GLN A 1 111 ? -7.694 4.872 23.027 1.00 73.88 111 GLN A CA 1
ATOM 938 C C . GLN A 1 111 ? -6.451 4.024 23.319 1.00 73.88 111 GLN A C 1
ATOM 940 O O . GLN A 1 111 ? -6.360 3.423 24.388 1.00 73.88 111 GLN A O 1
ATOM 945 N N . SER A 1 112 ? -5.494 3.976 22.389 1.00 61.38 112 SER A N 1
ATOM 946 C CA . SER A 1 112 ? -4.179 3.391 22.619 1.00 61.38 112 SER A CA 1
ATOM 947 C C . SER A 1 112 ? -3.418 4.262 23.619 1.00 61.38 112 SER A C 1
ATOM 949 O O . SER A 1 112 ? -2.713 5.188 23.225 1.00 61.38 112 SER A O 1
ATOM 951 N N . ASN A 1 113 ? -3.577 3.985 24.912 1.00 48.09 113 ASN A N 1
ATOM 952 C CA . ASN A 1 113 ? -2.641 4.440 25.936 1.00 48.09 113 ASN A CA 1
ATOM 953 C C . ASN A 1 113 ? -1.308 3.715 25.694 1.00 48.09 113 ASN A C 1
ATOM 955 O O . ASN A 1 113 ? -1.102 2.615 26.208 1.00 48.09 113 ASN A O 1
ATOM 959 N N . ILE A 1 114 ? -0.459 4.292 24.845 1.00 48.53 114 ILE A N 1
ATOM 960 C CA . ILE A 1 114 ? 0.983 4.024 24.835 1.00 48.53 114 ILE A CA 1
ATOM 961 C C . ILE A 1 114 ? 1.628 5.065 25.741 1.00 48.53 114 ILE A C 1
ATOM 963 O O . ILE A 1 114 ? 1.282 6.257 25.572 1.00 48.53 114 ILE A O 1
#

Foldseek 3Di:
DPLLVQFFLQPPDDDDPVVLVVVLCVVCVVVLVVLVPDDPDPCSDNSVCSSPVCVVVPSDDDGDGPLVVLQAEDPDCVVVSCVSVVVDHHVDYPPCVDPSNVVPCVCVPVVPPD

Sequence (114 aa):
GQITNFKVGNGGLSLRKVESFLNAAKQLRPVIQHYLSGKRHHIYNEDVFWAVEVNKHKMGFRYPDCMEALQFSFDKYPKWCYKLNGYQLPFGCHSWYKRKMKKFWYPIILQSNI

Organism: NCBI:txid433724

Mean predicted aligned error: 5.44 Å

pLDDT: mean 87.89, std 11.25, range [44.69, 97.75]

Secondary structure (DSSP, 8-state):
--TTTT-----SS----HHHHHHHHHHTHHHHHHHHHS-S-GGGSHHHIIIIIHHHTT-------HHHHHHHEE-S-HHHHHHHTTTPPPSEESSTTSHHHHHHHHHHHSS---

InterPro domains:
  IPR043729 Domain of unknown function DUF5672 [PF18922] (5-94)

Radius of gyration: 16.29 Å; Cα contacts (8 Å, |Δi|>4): 97; chains: 1; bounding box: 33×26×47 Å

Solvent-accessible surface area (backbone atoms only — not comparable to full-atom values): 6983 Å² total; per-residue (Å²): 129,65,95,44,72,80,39,67,27,58,57,104,69,73,90,72,66,60,66,63,55,52,51,49,52,64,76,40,41,73,59,51,51,51,39,69,68,49,74,99,44,80,78,49,34,70,27,45,44,58,34,40,50,47,53,76,69,67,67,74,77,83,65,62,54,73,71,62,40,37,51,44,39,38,70,99,50,50,72,59,45,27,58,74,42,75,70,42,84,38,78,40,84,53,68,46,84,41,81,92,36,31,86,65,40,45,70,60,62,72,64,58,86,122